Protein AF-A0A9P6T7G4-F1 (afdb_monomer_lite)

Organism: NCBI:txid708437

Radius of gyration: 21.45 Å; chains: 1; bounding box: 32×44×75 Å

pLDDT: mean 73.58, std 14.35, range [41.41, 91.94]

Sequence (75 aa):
MALSTFSENQYDKEIWRTGLTLRGSSQCEIYDMTWSPCGDFLLTRDTAKTARIWNVTDGLSSLDEFEVHSSCQSI

InterPro domains:
  IPR015943 WD40/YVTN repeat-like-containing domain superfamily [G3DSA:2.130.10.10] (8-75)
  IPR036322 WD40-repeat-containing domain superfamily [SSF50978] (25-72)

Secondary structure (DSSP, 8-state):
-------------------------TT--EEEEEE-TTSSEEEEEETTSEEEEEETTT-S-EEEEEE--------

Foldseek 3Di:
DDDPPDPPPPPPDDDDDDPADDDDDPPWDWDDKDADPVRQWIWTAIPQQWIFIDGPVVRDDRPDIDNNPPPPPDD

Structure (mmCIF, N/CA/C/O backbone):
data_AF-A0A9P6T7G4-F1
#
_entry.id   AF-A0A9P6T7G4-F1
#
loop_
_atom_site.group_PDB
_atom_site.id
_atom_site.type_symbol
_atom_site.label_atom_id
_atom_site.label_alt_id
_atom_site.label_comp_id
_atom_site.label_asym_id
_atom_site.label_entity_id
_atom_site.label_seq_id
_atom_site.pdbx_PDB_ins_code
_atom_site.Cartn_x
_atom_site.Cartn_y
_atom_site.Cartn_z
_atom_site.occupancy
_atom_site.B_iso_or_equiv
_atom_site.auth_seq_id
_atom_site.auth_comp_id
_atom_site.auth_asym_id
_atom_site.auth_atom_id
_atom_site.pdbx_PDB_model_num
ATOM 1 N N . MET A 1 1 ? -18.031 32.103 43.836 1.00 44.00 1 MET A N 1
ATOM 2 C CA . MET A 1 1 ? -17.490 30.738 44.010 1.00 44.00 1 MET A CA 1
ATOM 3 C C . MET A 1 1 ? -18.074 29.922 42.858 1.00 44.00 1 MET A C 1
ATOM 5 O O . MET A 1 1 ? -19.278 29.744 42.847 1.00 44.00 1 MET A O 1
ATOM 9 N N . ALA A 1 2 ? -17.408 29.953 41.696 1.00 46.12 2 ALA A N 1
ATOM 10 C CA . ALA A 1 2 ? -16.542 28.885 41.159 1.00 46.12 2 ALA A CA 1
ATOM 11 C C . ALA A 1 2 ? -17.376 27.666 40.702 1.00 46.12 2 ALA A C 1
ATOM 13 O O . ALA A 1 2 ? -18.085 27.114 41.527 1.00 46.12 2 ALA A O 1
ATOM 14 N N . LEU A 1 3 ? -17.384 27.184 39.456 1.00 48.00 3 LEU A N 1
ATOM 15 C CA . LEU A 1 3 ? -16.716 27.503 38.188 1.00 48.00 3 LEU A CA 1
ATOM 16 C C . LEU A 1 3 ? -17.681 27.052 37.072 1.00 48.00 3 LEU A C 1
ATOM 18 O O . LEU A 1 3 ? -18.356 26.035 37.224 1.00 48.00 3 LEU A O 1
ATOM 22 N N . SER A 1 4 ? -17.742 27.787 35.960 1.00 59.34 4 SER A N 1
ATOM 23 C CA . SER A 1 4 ? -18.339 27.300 34.714 1.00 59.34 4 SER A CA 1
ATOM 24 C C . SER A 1 4 ? -17.647 25.995 34.325 1.00 59.34 4 SER A C 1
ATOM 26 O O . SER A 1 4 ? -16.431 25.984 34.138 1.00 59.34 4 SER A O 1
ATOM 28 N N . THR A 1 5 ? -18.402 24.903 34.245 1.00 56.47 5 THR A N 1
ATOM 29 C CA . THR A 1 5 ? -17.931 23.609 33.749 1.00 56.47 5 THR A CA 1
ATOM 30 C C . THR A 1 5 ? -17.469 23.789 32.309 1.00 56.47 5 THR A C 1
ATOM 32 O O . THR A 1 5 ? -18.282 23.813 31.387 1.00 56.47 5 THR A O 1
ATOM 35 N N . PHE A 1 6 ? -16.166 23.986 32.123 1.00 60.03 6 PHE A N 1
ATOM 36 C CA . PHE A 1 6 ? -15.528 23.869 30.823 1.00 60.03 6 PHE A CA 1
ATOM 37 C C . PHE A 1 6 ? -15.821 22.454 30.322 1.00 60.03 6 PHE A C 1
ATOM 39 O O . PHE A 1 6 ? -15.492 21.488 31.010 1.00 60.03 6 PHE A O 1
ATOM 46 N N . SER A 1 7 ? -16.486 22.321 29.170 1.00 62.50 7 SER A N 1
ATOM 47 C CA . SER A 1 7 ? -16.559 21.033 28.489 1.00 62.50 7 SER A CA 1
ATOM 48 C C . SER A 1 7 ? -15.131 20.681 28.095 1.00 62.50 7 SER A C 1
ATOM 50 O O . SER A 1 7 ? -14.576 21.245 27.150 1.00 62.50 7 SER A O 1
ATOM 52 N N . GLU A 1 8 ? -14.500 19.825 28.886 1.00 62.44 8 GLU A N 1
ATOM 53 C CA . GLU A 1 8 ? -13.225 19.226 28.538 1.00 62.44 8 GLU A CA 1
ATOM 54 C C . GLU A 1 8 ? -13.403 18.584 27.162 1.00 62.44 8 GLU A C 1
ATOM 56 O O . GLU A 1 8 ? -14.205 17.666 26.997 1.00 62.44 8 GLU A O 1
ATOM 61 N N . ASN A 1 9 ? -12.718 19.134 26.156 1.00 65.06 9 ASN A N 1
ATOM 62 C CA . ASN A 1 9 ? -12.596 18.530 24.837 1.00 65.06 9 ASN A CA 1
ATOM 63 C C . ASN A 1 9 ? -11.880 17.188 25.019 1.00 65.06 9 ASN A C 1
ATOM 65 O O . ASN A 1 9 ? -10.653 17.111 24.956 1.00 65.06 9 ASN A O 1
ATOM 69 N N . GLN A 1 10 ? -12.655 16.146 25.305 1.00 64.62 10 GLN A N 1
ATOM 70 C CA . GLN A 1 10 ? -12.214 14.762 25.323 1.00 64.62 10 GLN A CA 1
ATOM 71 C C . GLN A 1 10 ? -11.963 14.371 23.866 1.00 64.62 10 GLN A C 1
ATOM 73 O O . GLN A 1 10 ? -12.852 13.889 23.173 1.00 64.62 10 GLN A O 1
ATOM 78 N N . TYR A 1 11 ? -10.766 14.677 23.365 1.00 69.44 11 TYR A N 1
ATOM 79 C CA . TYR A 1 11 ? -10.297 14.111 22.108 1.00 69.44 11 TYR A CA 1
ATOM 80 C C . TYR A 1 11 ? -10.149 12.605 22.316 1.00 69.44 11 TYR A C 1
ATOM 82 O O . TYR A 1 11 ? -9.273 12.166 23.068 1.00 69.44 11 TYR A O 1
ATOM 90 N N . ASP A 1 12 ? -11.016 11.827 21.671 1.00 77.88 12 ASP A N 1
ATOM 91 C CA . ASP A 1 12 ? -10.891 10.377 21.633 1.00 77.88 12 ASP A CA 1
ATOM 92 C C . ASP A 1 12 ? -9.502 10.019 21.097 1.00 77.88 12 ASP A C 1
ATOM 94 O O . ASP A 1 12 ? -9.097 10.429 20.008 1.00 77.88 12 ASP A O 1
ATOM 98 N N . LYS A 1 13 ? -8.722 9.294 21.903 1.00 80.88 13 LYS A N 1
ATOM 99 C CA . LYS A 1 13 ? -7.386 8.861 21.496 1.00 80.88 13 LYS A CA 1
ATOM 100 C C . LYS A 1 13 ? -7.524 7.815 20.399 1.00 80.88 13 LYS A C 1
ATOM 102 O O . LYS A 1 13 ? -7.953 6.694 20.663 1.00 80.88 13 LYS A O 1
ATOM 107 N N . GLU A 1 14 ? -7.103 8.163 19.192 1.00 85.50 14 GLU A N 1
ATOM 108 C CA . GLU A 1 14 ? -7.037 7.216 18.086 1.00 85.50 14 GLU A CA 1
ATOM 109 C C . GLU A 1 14 ? -5.904 6.207 18.316 1.00 85.50 14 GLU A C 1
ATOM 111 O O . GLU A 1 14 ? -4.750 6.572 18.560 1.00 85.50 14 GLU A O 1
ATOM 116 N N . ILE A 1 15 ? -6.243 4.917 18.261 1.00 84.38 15 ILE A N 1
ATOM 117 C CA . ILE A 1 15 ? -5.297 3.809 18.413 1.00 84.38 15 ILE A CA 1
ATOM 118 C C . ILE A 1 15 ? -5.192 3.094 17.072 1.00 84.38 15 ILE A C 1
ATOM 120 O O . ILE A 1 15 ? -6.161 2.514 16.584 1.00 84.38 15 ILE A O 1
ATOM 124 N N . TRP A 1 16 ? -3.989 3.088 16.508 1.00 87.75 16 TRP A N 1
ATOM 125 C CA . TRP A 1 16 ? -3.699 2.436 15.237 1.00 87.75 16 TRP A CA 1
ATOM 126 C C . TRP A 1 16 ? -2.984 1.108 15.471 1.00 87.75 16 TRP A C 1
ATOM 128 O O . TRP A 1 16 ? -2.067 1.009 16.287 1.00 87.75 16 TRP A O 1
ATOM 138 N N . ARG A 1 17 ? -3.391 0.078 14.728 1.00 87.75 17 ARG A N 1
ATOM 139 C CA . ARG A 1 17 ? -2.711 -1.221 14.672 1.00 87.75 17 ARG A CA 1
ATOM 140 C C . ARG A 1 17 ? -2.532 -1.633 13.221 1.00 87.75 17 ARG A C 1
ATOM 142 O O . ARG A 1 17 ? -3.380 -1.328 12.385 1.00 87.75 17 ARG A O 1
ATOM 149 N N . THR A 1 18 ? -1.464 -2.361 12.925 1.00 87.31 18 THR A N 1
ATOM 150 C CA . THR A 1 18 ? -1.269 -2.941 11.594 1.00 87.31 18 THR A CA 1
ATOM 151 C C . THR A 1 18 ? -2.356 -3.982 11.339 1.00 87.31 18 THR A C 1
ATOM 153 O O . THR A 1 18 ? -2.393 -5.009 12.011 1.00 87.31 18 THR A O 1
ATOM 156 N N . GLY A 1 19 ? -3.260 -3.702 10.399 1.00 82.62 19 GLY A N 1
ATOM 157 C CA . GLY A 1 19 ? -4.305 -4.648 10.001 1.00 82.62 19 GLY A CA 1
ATOM 158 C C . GLY A 1 19 ? -3.777 -5.727 9.059 1.00 82.62 19 GLY A C 1
ATOM 159 O O . GLY A 1 19 ? -4.026 -6.909 9.268 1.00 82.62 19 GLY A O 1
ATOM 160 N N . LEU A 1 20 ? -3.003 -5.317 8.053 1.00 82.38 20 LEU A N 1
ATOM 161 C CA . LEU A 1 20 ? -2.529 -6.187 6.985 1.00 82.38 20 LEU A CA 1
ATOM 162 C C . LEU A 1 20 ? -1.097 -5.821 6.589 1.00 82.38 20 LEU A C 1
ATOM 164 O O . LEU A 1 20 ? -0.736 -4.646 6.565 1.00 82.38 20 LEU A O 1
ATOM 168 N N . THR A 1 21 ? -0.281 -6.829 6.277 1.00 83.44 21 THR A N 1
ATOM 169 C CA . THR A 1 21 ? 1.055 -6.634 5.699 1.00 83.44 21 THR A CA 1
ATOM 170 C C . THR A 1 21 ? 1.073 -7.203 4.292 1.00 83.44 21 THR A C 1
ATOM 172 O O . THR A 1 21 ? 1.022 -8.416 4.112 1.00 83.44 21 THR A O 1
ATOM 175 N N . LEU A 1 22 ? 1.173 -6.322 3.304 1.00 79.50 22 LEU A N 1
ATOM 176 C CA . LEU A 1 22 ? 1.288 -6.683 1.897 1.00 79.50 22 LEU A CA 1
ATOM 177 C C . LEU A 1 22 ? 2.770 -6.698 1.519 1.00 79.50 22 LEU A C 1
ATOM 179 O O . LEU A 1 22 ? 3.487 -5.732 1.780 1.00 79.50 22 LEU A O 1
ATOM 183 N N . ARG A 1 23 ? 3.251 -7.799 0.937 1.00 76.06 23 ARG A N 1
ATOM 184 C CA . ARG A 1 23 ? 4.634 -7.909 0.457 1.00 76.06 23 ARG A CA 1
ATOM 185 C C . ARG A 1 23 ? 4.643 -8.189 -1.036 1.00 76.06 23 ARG A C 1
ATOM 187 O O . ARG A 1 23 ? 4.180 -9.239 -1.468 1.00 76.06 23 ARG A O 1
ATOM 194 N N . GLY A 1 24 ? 5.186 -7.242 -1.798 1.00 70.75 24 GLY A N 1
ATOM 195 C CA . GLY A 1 24 ? 5.557 -7.456 -3.194 1.00 70.75 24 GLY A CA 1
ATOM 196 C C . GLY A 1 24 ? 6.841 -8.280 -3.330 1.00 70.7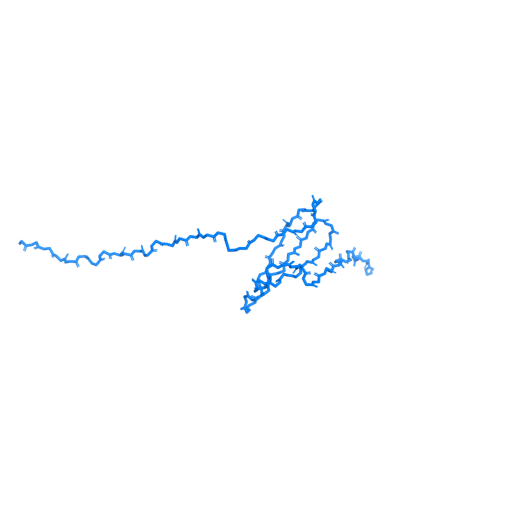5 24 GLY A C 1
ATOM 197 O O . GLY A 1 24 ? 7.391 -8.784 -2.345 1.00 70.75 24 GLY A O 1
ATOM 198 N N . SER A 1 25 ? 7.332 -8.396 -4.563 1.00 70.19 25 SER A N 1
ATOM 199 C CA . SER A 1 25 ? 8.585 -9.091 -4.875 1.00 70.19 25 SER A CA 1
ATOM 200 C C . SER A 1 25 ? 9.776 -8.515 -4.103 1.00 70.19 25 SER A C 1
ATOM 202 O O . SER A 1 25 ? 9.918 -7.306 -3.940 1.00 70.19 25 SER A O 1
ATOM 204 N N . SER A 1 26 ? 10.662 -9.399 -3.639 1.00 65.12 26 SER A N 1
ATOM 205 C CA . SER A 1 26 ? 11.705 -9.124 -2.636 1.00 65.12 26 SER A CA 1
ATOM 206 C C . SER A 1 26 ? 12.823 -8.162 -3.072 1.00 65.12 26 SER A C 1
ATOM 208 O O . SER A 1 26 ? 13.754 -7.940 -2.305 1.00 65.12 26 SER A O 1
ATOM 210 N N . GLN A 1 27 ? 12.773 -7.630 -4.293 1.00 68.69 27 GLN A N 1
ATOM 211 C CA . GLN A 1 27 ? 13.829 -6.807 -4.899 1.00 68.69 27 GLN A CA 1
ATOM 212 C C . GLN A 1 27 ? 13.294 -5.493 -5.489 1.00 68.69 27 GLN A C 1
ATOM 214 O O . GLN A 1 27 ? 13.965 -4.870 -6.308 1.00 68.69 27 GLN A O 1
ATOM 219 N N . CYS A 1 28 ? 12.091 -5.065 -5.096 1.00 73.75 28 CYS A N 1
ATOM 220 C CA . CYS A 1 28 ? 11.460 -3.869 -5.649 1.00 73.75 28 CYS A CA 1
ATOM 221 C C . CYS A 1 28 ? 10.980 -2.941 -4.534 1.00 73.75 28 CYS A C 1
ATOM 223 O O . CYS A 1 28 ? 10.356 -3.379 -3.568 1.00 73.75 28 CYS A O 1
ATOM 225 N N . GLU A 1 29 ? 11.266 -1.651 -4.680 1.00 84.38 29 GLU A N 1
ATOM 226 C CA . GLU A 1 29 ? 10.803 -0.612 -3.763 1.00 84.38 29 GLU A CA 1
ATOM 227 C C . GLU A 1 29 ? 9.481 -0.045 -4.281 1.00 84.38 29 GLU A C 1
ATOM 229 O O . GLU A 1 29 ? 9.326 0.188 -5.482 1.00 84.38 29 GLU A O 1
ATOM 234 N N . ILE A 1 30 ? 8.523 0.173 -3.379 1.00 86.31 30 ILE A N 1
ATOM 235 C CA . ILE A 1 30 ? 7.246 0.815 -3.703 1.00 86.31 30 ILE A CA 1
ATOM 236 C C . ILE A 1 30 ? 7.438 2.323 -3.561 1.00 86.31 30 ILE A C 1
ATOM 238 O O . ILE A 1 30 ? 7.843 2.787 -2.497 1.00 86.31 30 ILE A O 1
ATOM 242 N N . TYR A 1 31 ? 7.132 3.084 -4.609 1.00 87.88 31 TYR A N 1
ATOM 243 C CA . TYR A 1 31 ? 7.224 4.551 -4.581 1.00 87.88 31 TYR A CA 1
ATOM 244 C C . TYR A 1 31 ? 5.869 5.251 -4.616 1.00 87.88 31 TYR A C 1
ATOM 246 O O . TYR A 1 31 ? 5.801 6.432 -4.288 1.00 87.88 31 TYR A O 1
ATOM 254 N N . ASP A 1 32 ? 4.803 4.556 -5.01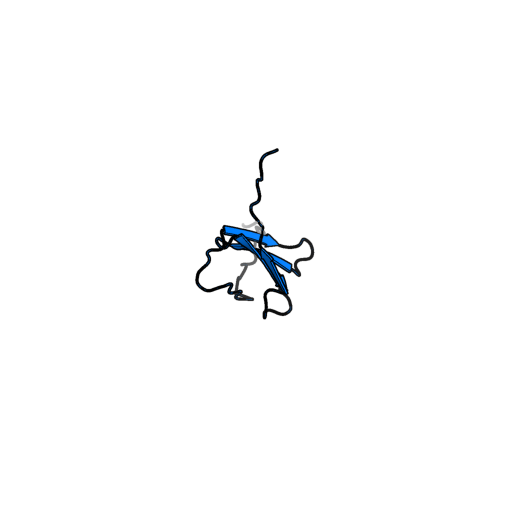2 1.00 88.12 32 ASP A N 1
ATOM 255 C CA . ASP A 1 32 ? 3.465 5.137 -5.078 1.00 88.12 32 ASP A CA 1
ATOM 256 C C . ASP A 1 32 ? 2.400 4.122 -4.660 1.00 88.12 32 ASP A C 1
ATOM 258 O O . ASP A 1 32 ? 2.529 2.920 -4.927 1.00 88.12 32 ASP A O 1
ATOM 262 N N . MET A 1 33 ? 1.356 4.608 -3.987 1.00 89.38 33 MET A N 1
ATOM 263 C CA . MET A 1 33 ? 0.219 3.813 -3.536 1.00 89.38 33 MET A CA 1
ATOM 264 C C . MET A 1 33 ? -1.058 4.652 -3.533 1.00 89.38 33 MET A C 1
ATOM 266 O O . MET A 1 33 ? -1.071 5.769 -3.019 1.00 89.38 33 MET A O 1
ATOM 270 N N . THR A 1 34 ? -2.159 4.090 -4.027 1.00 91.94 34 THR A N 1
ATOM 271 C CA . THR A 1 34 ? -3.463 4.759 -4.008 1.00 91.94 34 THR A CA 1
ATOM 272 C C . THR A 1 34 ? -4.586 3.803 -3.636 1.00 91.94 34 THR A C 1
ATOM 274 O O . THR A 1 34 ? -4.646 2.665 -4.109 1.00 91.94 34 THR A O 1
ATOM 277 N N . TRP A 1 35 ? -5.473 4.267 -2.758 1.00 91.94 35 TRP A N 1
ATOM 278 C CA . TRP A 1 35 ? -6.665 3.531 -2.359 1.00 91.94 35 TRP A CA 1
ATOM 279 C C . TRP A 1 35 ? -7.774 3.721 -3.385 1.00 91.94 35 TRP A C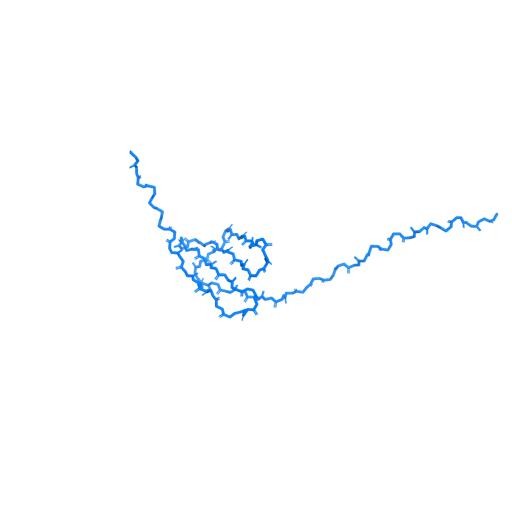 1
ATOM 281 O O . TRP A 1 35 ? -8.011 4.821 -3.886 1.00 91.94 35 TRP A O 1
ATOM 291 N N . SER A 1 36 ? -8.499 2.644 -3.659 1.00 89.62 36 SER A N 1
ATOM 292 C CA . SER A 1 36 ? -9.784 2.745 -4.341 1.00 89.62 36 SER A CA 1
ATOM 293 C C . SER A 1 36 ? -10.767 3.587 -3.509 1.00 89.62 36 SER A C 1
ATOM 295 O O . SER A 1 36 ? -10.757 3.496 -2.279 1.00 89.62 36 SER A O 1
ATOM 297 N N . PRO A 1 37 ? -11.663 4.369 -4.139 1.00 90.62 37 PRO A N 1
ATOM 298 C CA . PRO A 1 37 ? -12.670 5.154 -3.417 1.00 90.62 37 PRO A CA 1
ATOM 299 C C . PRO A 1 37 ? -13.638 4.310 -2.577 1.00 90.62 37 PRO A C 1
ATOM 301 O O . PRO A 1 37 ? -14.235 4.828 -1.639 1.00 90.62 37 PRO A O 1
ATOM 304 N N . CYS A 1 38 ? -13.805 3.026 -2.916 1.00 88.06 38 CYS A N 1
ATOM 305 C CA . CYS A 1 38 ? -14.603 2.079 -2.139 1.00 88.06 38 CYS A CA 1
ATOM 306 C C . CYS A 1 38 ? -13.841 1.467 -0.952 1.00 88.06 38 CYS A C 1
ATOM 308 O O . CYS A 1 38 ? -14.475 0.928 -0.055 1.00 88.06 38 CYS A O 1
ATOM 310 N N . GLY A 1 39 ? -12.508 1.581 -0.909 1.00 87.81 39 GLY A N 1
ATOM 311 C CA . GLY A 1 39 ? -11.670 1.063 0.176 1.00 87.81 39 GLY A CA 1
ATOM 312 C C . GLY A 1 39 ? -11.336 -0.430 0.086 1.00 87.81 39 GLY A C 1
ATOM 313 O O . GLY A 1 39 ? -10.556 -0.919 0.898 1.00 87.81 39 GLY A O 1
ATOM 314 N N . ASP A 1 40 ? -11.866 -1.145 -0.906 1.00 88.19 40 ASP A N 1
ATOM 315 C CA . ASP A 1 40 ? -11.665 -2.595 -1.047 1.00 88.19 40 ASP A CA 1
ATOM 316 C C . ASP A 1 40 ? -10.319 -2.941 -1.693 1.00 88.19 40 ASP A C 1
ATOM 318 O O . ASP A 1 40 ? -9.726 -3.984 -1.421 1.00 88.19 40 ASP A O 1
ATOM 322 N N . PHE A 1 41 ? -9.815 -2.041 -2.541 1.00 87.44 41 PHE A N 1
ATOM 323 C CA . PHE A 1 41 ? -8.581 -2.237 -3.292 1.00 87.44 41 PHE A CA 1
ATOM 324 C C . PHE A 1 41 ? -7.527 -1.184 -2.978 1.00 87.44 41 PHE A C 1
ATOM 326 O O . PHE A 1 41 ? -7.837 0.004 -2.834 1.00 87.44 41 PHE A O 1
ATOM 333 N N . LEU A 1 42 ? -6.273 -1.624 -2.976 1.00 88.44 42 LEU A N 1
ATOM 334 C CA . LEU A 1 42 ? -5.089 -0.776 -2.937 1.00 88.44 42 LEU A CA 1
ATOM 335 C C . LEU A 1 42 ? -4.262 -1.023 -4.200 1.00 88.44 42 LEU A C 1
ATOM 337 O O . LEU A 1 42 ? -3.919 -2.161 -4.504 1.00 88.44 42 LEU A O 1
ATOM 341 N N . LEU A 1 43 ? -3.917 0.033 -4.926 1.00 88.00 43 LEU A N 1
ATOM 342 C CA . LEU A 1 43 ? -2.969 -0.024 -6.033 1.00 88.00 43 LEU A CA 1
ATOM 343 C C . LEU A 1 43 ? -1.594 0.392 -5.515 1.00 88.00 43 LEU A C 1
ATOM 345 O O . LEU A 1 43 ? -1.473 1.427 -4.867 1.00 88.00 43 LEU A O 1
ATOM 349 N N . THR A 1 44 ? -0.559 -0.380 -5.825 1.00 88.88 44 THR A N 1
ATOM 350 C CA . THR A 1 44 ? 0.835 -0.037 -5.507 1.00 88.88 44 THR A CA 1
ATOM 351 C C . THR A 1 44 ? 1.686 -0.074 -6.759 1.00 88.88 44 THR A C 1
ATOM 353 O O . THR A 1 44 ? 1.493 -0.959 -7.596 1.00 88.88 44 THR A O 1
ATOM 356 N N . ARG A 1 45 ? 2.668 0.818 -6.859 1.00 86.44 45 ARG A N 1
ATOM 357 C CA . ARG A 1 45 ? 3.597 0.876 -7.985 1.00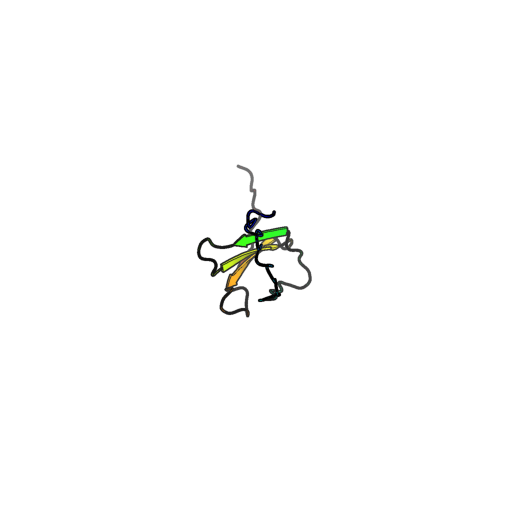 86.44 45 ARG A CA 1
ATOM 358 C C . ARG A 1 45 ? 5.040 0.737 -7.519 1.00 86.44 45 ARG A C 1
ATOM 360 O O . ARG A 1 45 ? 5.449 1.395 -6.561 1.00 86.44 45 ARG A O 1
ATOM 367 N N . ASP A 1 46 ? 5.793 -0.113 -8.208 1.00 84.94 46 ASP A N 1
ATOM 368 C CA . ASP A 1 46 ? 7.152 -0.486 -7.827 1.00 84.94 46 ASP A CA 1
ATOM 369 C C . ASP A 1 46 ? 8.217 -0.145 -8.885 1.00 84.94 46 ASP A C 1
ATOM 371 O O . ASP A 1 46 ? 7.927 0.219 -10.037 1.00 84.94 46 ASP A O 1
ATOM 375 N N . THR A 1 47 ? 9.487 -0.219 -8.467 1.00 84.81 47 THR A N 1
ATOM 376 C CA . THR A 1 47 ? 10.668 0.056 -9.306 1.00 84.81 47 THR A CA 1
ATOM 377 C C . THR A 1 47 ? 10.892 -0.961 -10.421 1.00 84.81 47 THR A C 1
ATOM 379 O O . THR A 1 47 ? 11.584 -0.636 -11.387 1.00 84.81 47 THR A O 1
ATOM 382 N N . ALA A 1 48 ? 10.264 -2.139 -10.360 1.00 77.25 48 ALA A N 1
ATOM 383 C CA . ALA A 1 48 ? 10.264 -3.099 -11.461 1.00 77.25 48 ALA A CA 1
ATOM 384 C C . ALA A 1 48 ? 9.331 -2.688 -12.610 1.00 77.25 48 ALA A C 1
ATOM 386 O O . ALA A 1 48 ? 9.234 -3.410 -13.597 1.00 77.25 48 ALA A O 1
ATOM 387 N N . LYS A 1 49 ? 8.727 -1.488 -12.535 1.00 77.56 49 LYS A N 1
ATOM 388 C CA . LYS A 1 49 ? 7.719 -0.978 -13.481 1.00 77.56 49 LYS A CA 1
ATOM 389 C C . LYS A 1 49 ? 6.442 -1.799 -13.432 1.00 77.56 49 LYS A C 1
ATOM 391 O O . LYS A 1 49 ? 5.672 -1.804 -14.388 1.00 77.56 49 LYS A O 1
ATOM 396 N N . THR A 1 50 ? 6.194 -2.421 -12.295 1.00 79.50 50 THR A N 1
ATOM 397 C CA . THR A 1 50 ? 5.001 -3.192 -12.062 1.00 79.50 50 THR A CA 1
ATOM 398 C C . THR A 1 50 ? 4.017 -2.364 -11.239 1.00 79.50 50 THR A C 1
ATOM 400 O O . THR A 1 50 ? 4.377 -1.639 -10.307 1.00 79.50 50 THR A O 1
ATOM 403 N N . ALA A 1 51 ? 2.742 -2.464 -11.597 1.00 84.88 51 ALA A N 1
ATOM 404 C CA . ALA A 1 51 ? 1.624 -2.041 -10.776 1.00 84.88 51 ALA A CA 1
ATOM 405 C C . ALA A 1 51 ? 0.891 -3.282 -10.251 1.00 84.88 51 ALA A C 1
ATOM 407 O O . ALA A 1 51 ? 0.582 -4.198 -11.012 1.00 84.88 51 ALA A O 1
ATOM 408 N N . ARG A 1 52 ? 0.625 -3.317 -8.945 1.00 83.31 52 ARG A N 1
ATOM 409 C CA . ARG A 1 52 ? -0.053 -4.429 -8.263 1.00 83.31 52 ARG A CA 1
ATOM 410 C C . ARG A 1 52 ? -1.345 -3.933 -7.642 1.00 83.31 52 ARG A C 1
ATOM 412 O O . ARG A 1 52 ? -1.333 -2.911 -6.954 1.00 83.31 52 ARG A O 1
ATOM 419 N N . ILE A 1 53 ? -2.430 -4.666 -7.860 1.00 87.00 53 ILE A N 1
ATOM 420 C CA . ILE A 1 53 ? -3.711 -4.427 -7.189 1.00 87.00 53 ILE A CA 1
ATOM 421 C C . ILE A 1 53 ? -3.842 -5.418 -6.042 1.00 87.00 53 ILE A C 1
ATOM 423 O O . ILE A 1 53 ? -3.691 -6.621 -6.232 1.00 87.00 53 ILE A O 1
ATOM 427 N N . TRP A 1 54 ? -4.144 -4.920 -4.853 1.00 86.00 54 TRP A N 1
ATOM 428 C CA . TRP A 1 54 ? -4.326 -5.718 -3.651 1.00 86.00 54 TRP A CA 1
ATOM 429 C C . TRP A 1 54 ? -5.782 -5.678 -3.231 1.00 86.00 54 TRP A C 1
ATOM 431 O O . TRP A 1 54 ? -6.336 -4.590 -3.076 1.00 86.00 54 TRP A O 1
ATOM 441 N N . ASN A 1 55 ? -6.375 -6.848 -3.005 1.00 86.62 55 ASN A N 1
ATOM 442 C CA . ASN A 1 55 ? -7.640 -6.931 -2.291 1.00 86.62 55 ASN A CA 1
ATOM 443 C C . ASN A 1 55 ? -7.377 -6.847 -0.784 1.00 86.62 55 ASN A C 1
ATOM 445 O O . ASN A 1 55 ? -6.694 -7.698 -0.208 1.00 86.62 55 ASN A O 1
ATOM 449 N N . VAL A 1 56 ? -7.924 -5.819 -0.148 1.00 81.88 56 VAL A N 1
ATOM 450 C CA . VAL A 1 56 ? -7.730 -5.542 1.277 1.00 81.88 56 VAL A CA 1
ATOM 451 C C . VAL A 1 56 ? -8.585 -6.481 2.135 1.00 81.88 56 VAL A C 1
ATOM 453 O O . VAL A 1 56 ? -8.239 -6.716 3.293 1.00 81.88 56 VAL A O 1
ATOM 456 N N . THR A 1 57 ? -9.639 -7.089 1.574 1.00 80.50 57 THR A N 1
ATOM 457 C CA . THR A 1 57 ? -10.481 -8.061 2.289 1.00 80.50 57 THR A CA 1
ATOM 458 C C . THR A 1 57 ? -9.847 -9.446 2.380 1.00 80.50 57 THR A C 1
ATOM 460 O O . THR A 1 57 ? -9.981 -10.103 3.409 1.00 80.50 57 THR A O 1
ATOM 463 N N . ASP A 1 58 ? -9.146 -9.887 1.331 1.00 69.25 58 ASP A N 1
ATOM 464 C CA . ASP A 1 58 ? -8.609 -11.256 1.250 1.00 69.25 58 ASP A CA 1
ATOM 465 C C . ASP A 1 58 ? -7.183 -11.384 1.788 1.00 69.25 58 ASP A C 1
ATOM 467 O O . ASP A 1 58 ? -6.740 -12.480 2.126 1.00 69.25 58 ASP A O 1
ATOM 471 N N . GLY A 1 59 ? -6.446 -10.275 1.880 1.00 61.97 59 GLY A N 1
ATOM 472 C CA . GLY A 1 59 ? -5.157 -10.210 2.565 1.00 61.97 59 GLY A CA 1
ATOM 473 C C . GLY A 1 59 ? -4.024 -11.074 1.996 1.00 61.97 59 GLY A C 1
ATOM 474 O O . GLY A 1 59 ? -2.944 -11.098 2.586 1.00 61.97 59 GLY A O 1
ATOM 475 N N . LEU A 1 60 ? -4.241 -11.790 0.888 1.00 57.03 60 LEU A N 1
ATOM 476 C CA . LEU A 1 60 ? -3.394 -12.935 0.539 1.00 57.03 60 LEU A CA 1
ATOM 477 C C . LEU A 1 60 ? -2.767 -12.938 -0.850 1.00 57.03 60 LEU A C 1
ATOM 479 O O . LEU A 1 60 ? -1.900 -13.773 -1.097 1.00 57.03 60 LEU A O 1
ATOM 483 N N . SER A 1 61 ? -3.071 -11.997 -1.734 1.00 57.44 61 SER A N 1
ATOM 484 C CA . SER A 1 61 ? -2.376 -11.957 -3.021 1.00 57.44 61 SER A CA 1
ATOM 485 C C . SER A 1 61 ? -2.633 -10.652 -3.751 1.00 57.44 61 SER A C 1
ATOM 487 O O . SER A 1 61 ? -3.732 -10.099 -3.705 1.00 57.44 61 SER A O 1
ATOM 489 N N . SER A 1 62 ? -1.605 -10.160 -4.443 1.00 61.38 62 SER A N 1
ATOM 490 C CA . SER A 1 62 ? -1.812 -9.207 -5.526 1.00 61.38 62 SER A CA 1
ATOM 491 C C . SER A 1 62 ? -2.720 -9.890 -6.544 1.00 61.38 62 SER A C 1
ATOM 493 O O . SER A 1 62 ? -2.346 -10.935 -7.075 1.00 61.38 62 SER A O 1
ATOM 495 N N . LEU A 1 63 ? -3.919 -9.347 -6.740 1.00 61.47 63 LEU A N 1
ATOM 496 C CA . LEU A 1 63 ? -4.921 -9.894 -7.650 1.00 61.47 63 LEU A CA 1
ATOM 497 C C . LEU A 1 63 ? -4.393 -9.920 -9.078 1.00 61.47 63 LEU A C 1
ATOM 499 O O . LEU A 1 63 ? -4.558 -10.917 -9.767 1.00 61.47 63 LEU A O 1
ATOM 503 N N . ASP A 1 64 ? -3.705 -8.851 -9.468 1.00 62.66 64 ASP A N 1
ATOM 504 C CA . ASP A 1 64 ? -3.148 -8.693 -10.799 1.00 62.66 64 ASP A CA 1
ATOM 505 C C . ASP A 1 64 ? -1.816 -7.947 -10.740 1.00 62.66 64 ASP A C 1
ATOM 507 O O . ASP A 1 64 ? -1.624 -7.019 -9.941 1.00 62.66 64 ASP A O 1
ATOM 511 N N . GLU A 1 65 ? -0.901 -8.376 -11.607 1.00 69.19 65 GLU A N 1
ATOM 512 C CA . GLU A 1 65 ? 0.393 -7.757 -11.849 1.00 69.19 65 GLU A CA 1
ATOM 513 C C . GLU A 1 65 ? 0.385 -7.148 -13.255 1.00 69.19 65 GLU A C 1
ATOM 515 O O . GLU A 1 65 ? 0.326 -7.865 -14.252 1.00 69.19 65 GLU A O 1
ATOM 520 N N . PHE A 1 66 ? 0.422 -5.820 -13.343 1.00 68.81 66 PHE A N 1
ATOM 521 C CA . PHE A 1 66 ? 0.499 -5.106 -14.613 1.00 68.81 66 PHE A CA 1
ATOM 522 C C . PHE A 1 66 ? 1.912 -4.572 -14.813 1.00 68.81 66 PHE A C 1
ATOM 524 O O . PHE A 1 66 ? 2.347 -3.689 -14.073 1.00 68.81 66 PHE A O 1
ATOM 531 N N . GLU A 1 67 ? 2.616 -5.040 -15.843 1.00 66.56 67 GLU A N 1
ATOM 532 C CA . GLU A 1 67 ? 3.806 -4.340 -16.321 1.00 66.56 67 GLU A CA 1
ATOM 533 C C . GLU A 1 67 ? 3.362 -3.023 -16.962 1.00 66.56 67 GLU A C 1
ATOM 535 O O . GLU A 1 67 ? 2.770 -2.979 -18.044 1.00 66.56 67 GLU A O 1
ATOM 540 N N . VAL A 1 68 ? 3.650 -1.916 -16.283 1.00 60.16 68 VAL A N 1
ATOM 541 C CA . VAL A 1 68 ? 3.504 -0.580 -16.846 1.00 60.16 68 VAL A CA 1
ATOM 542 C C . VAL A 1 68 ? 4.646 -0.413 -17.842 1.00 60.16 68 VAL A C 1
ATOM 544 O O . VAL A 1 68 ? 5.705 0.143 -17.530 1.00 60.16 68 VAL A O 1
ATOM 547 N N . HIS A 1 69 ? 4.449 -0.945 -19.052 1.00 53.84 69 HIS A N 1
ATOM 548 C CA . HIS A 1 69 ? 5.362 -0.749 -20.166 1.00 53.84 69 HIS A CA 1
ATOM 549 C C . HIS A 1 69 ? 5.579 0.753 -20.342 1.00 53.84 69 HIS A C 1
ATOM 551 O O . HIS A 1 69 ? 4.714 1.500 -20.796 1.00 53.84 69 HIS A O 1
ATOM 557 N N . SER A 1 70 ? 6.773 1.202 -19.964 1.00 56.09 70 SER A N 1
ATOM 558 C CA . SER A 1 70 ? 7.254 2.567 -20.161 1.00 56.09 70 SER A CA 1
ATOM 559 C C . SER A 1 70 ? 7.663 2.729 -21.619 1.00 56.09 70 SER A C 1
ATOM 561 O O . SER A 1 70 ? 8.827 2.947 -21.937 1.00 56.09 70 SER A O 1
ATOM 563 N N . SER A 1 71 ? 6.693 2.598 -22.519 1.00 44.69 71 SER A N 1
ATOM 564 C CA . SER A 1 71 ? 6.840 3.088 -23.877 1.00 44.69 71 SER A CA 1
ATOM 565 C C . SER A 1 71 ? 6.337 4.523 -23.907 1.00 44.69 71 SER A C 1
ATOM 567 O O . SER A 1 71 ? 5.213 4.810 -24.304 1.00 44.69 71 SER A O 1
ATOM 569 N N . CYS A 1 72 ? 7.197 5.447 -23.483 1.00 51.88 72 CYS A N 1
ATOM 570 C CA . CYS A 1 72 ? 7.224 6.737 -24.154 1.00 51.88 72 CYS A CA 1
ATOM 571 C C . CYS A 1 72 ? 7.941 6.474 -25.491 1.00 51.88 72 CYS A C 1
ATOM 573 O O . CYS A 1 72 ? 9.140 6.711 -25.613 1.00 51.88 72 CYS A O 1
ATOM 575 N N . GLN A 1 73 ? 7.261 5.840 -26.453 1.00 49.22 73 GLN A N 1
ATOM 576 C CA . GLN A 1 73 ? 7.739 5.845 -27.832 1.00 49.22 73 GLN A CA 1
ATOM 577 C C . GLN A 1 73 ? 7.314 7.178 -28.429 1.00 49.22 73 GLN A C 1
ATOM 579 O O . GLN A 1 73 ? 6.140 7.537 -28.391 1.00 49.22 73 GLN A O 1
ATOM 584 N N . SER A 1 74 ? 8.328 7.917 -28.873 1.00 41.41 74 SER A N 1
ATOM 585 C CA . SER A 1 74 ? 8.249 9.222 -29.520 1.00 41.41 74 SER A CA 1
ATOM 586 C C . SER A 1 74 ? 7.044 9.324 -30.454 1.00 41.41 74 SER A C 1
ATOM 588 O O . SER A 1 74 ? 6.815 8.419 -31.259 1.00 41.41 74 SER A O 1
ATOM 590 N N . ILE A 1 75 ?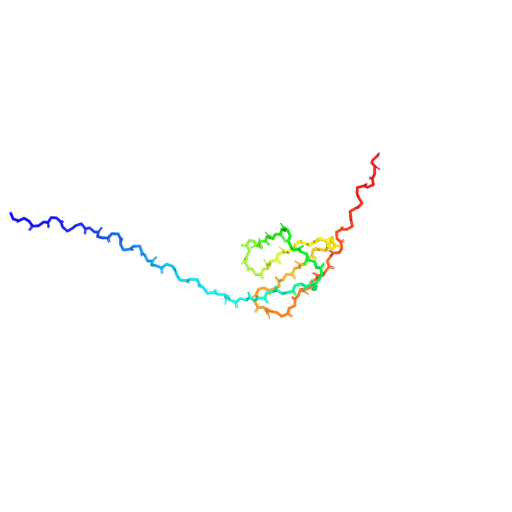 6.308 10.433 -30.345 1.00 46.12 75 ILE A N 1
ATOM 591 C CA . ILE A 1 75 ? 5.421 10.893 -31.417 1.00 46.12 75 ILE A CA 1
ATOM 592 C C . ILE A 1 75 ? 6.261 11.391 -32.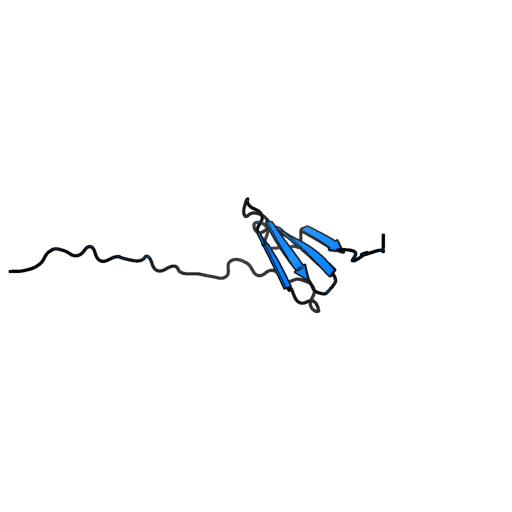597 1.00 46.12 75 ILE A C 1
ATOM 594 O O . ILE A 1 75 ? 7.426 11.797 -32.346 1.00 46.12 75 ILE A O 1
#